Protein AF-A0A1I0BFF8-F1 (afdb_monomer_lite)

Secondary structure (DSSP, 8-state):
-----------------PPPPPP-----HHHHHHHHHHHHHHHHHHTT--------------------SS-S-SSB-TTT--BTTTT--EEEEESS-GGGHHHHHHHT-EEEEEHIIIIISTTSTTT-HHHHHHHHHHHHHHHHHHT--HHHHHHHHSS--

Radius of gyration: 32.69 Å; chains: 1; bounding box: 111×53×60 Å

Structure (mmCIF, N/CA/C/O backbone):
data_AF-A0A1I0BFF8-F1
#
_entry.id   AF-A0A1I0BFF8-F1
#
loop_
_atom_site.group_PDB
_atom_site.id
_atom_site.type_symbol
_atom_site.label_atom_id
_atom_site.label_alt_id
_atom_site.label_comp_id
_atom_site.label_asym_id
_atom_site.label_entity_id
_atom_site.label_seq_id
_atom_site.pdbx_PDB_ins_code
_atom_site.Cartn_x
_atom_site.Cartn_y
_atom_site.Cartn_z
_atom_site.occupancy
_atom_site.B_iso_or_equiv
_atom_site.auth_seq_id
_atom_site.auth_comp_id
_atom_site.auth_asym_id
_atom_site.auth_atom_id
_atom_site.pdbx_PDB_model_num
ATOM 1 N N . MET A 1 1 ? 92.391 26.885 10.490 1.00 45.78 1 MET A N 1
ATOM 2 C CA . MET A 1 1 ? 92.056 28.065 11.3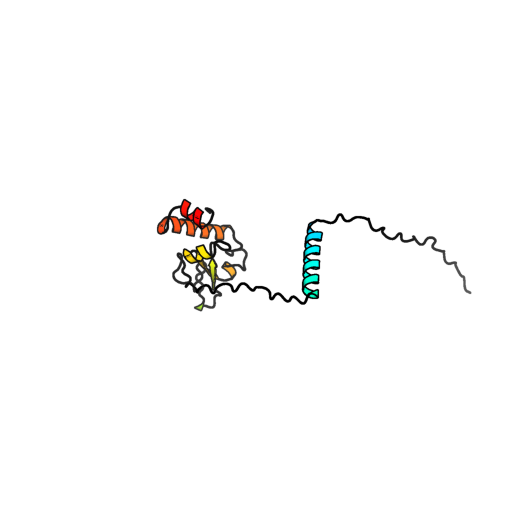19 1.00 45.78 1 MET A CA 1
ATOM 3 C C . MET A 1 1 ? 90.542 28.169 11.459 1.00 45.78 1 MET A C 1
ATOM 5 O O . MET A 1 1 ? 89.866 28.499 10.495 1.00 45.78 1 MET A O 1
ATOM 9 N N . LEU A 1 2 ? 90.016 27.829 12.637 1.00 44.28 2 LEU A N 1
ATOM 10 C CA . LEU A 1 2 ? 88.605 27.978 13.004 1.00 44.28 2 LEU A CA 1
ATOM 11 C C . LEU A 1 2 ? 88.288 29.461 13.242 1.00 44.28 2 LEU A C 1
ATOM 13 O O . LEU A 1 2 ? 88.881 30.068 14.131 1.00 44.28 2 LEU A O 1
ATOM 17 N N . ARG A 1 3 ? 87.331 30.035 12.506 1.00 45.75 3 ARG A N 1
ATOM 18 C CA . ARG A 1 3 ? 86.668 31.286 12.903 1.00 45.75 3 ARG A CA 1
ATOM 19 C C . ARG A 1 3 ? 85.250 30.952 13.345 1.00 45.75 3 ARG A C 1
ATOM 21 O O . ARG A 1 3 ? 84.397 30.614 12.533 1.00 45.75 3 ARG A O 1
ATOM 28 N N . LYS A 1 4 ? 85.047 30.995 14.662 1.00 44.75 4 LYS A N 1
ATOM 29 C CA . LYS A 1 4 ? 83.744 30.912 15.323 1.00 44.75 4 LYS A CA 1
ATOM 30 C C . LYS A 1 4 ? 82.993 32.222 15.077 1.00 44.75 4 LYS A C 1
ATOM 32 O O . LYS A 1 4 ? 83.530 33.286 15.370 1.00 44.75 4 LYS A O 1
ATOM 37 N N . THR A 1 5 ? 81.755 32.143 14.612 1.00 48.84 5 THR A N 1
ATOM 38 C CA . THR A 1 5 ? 80.764 33.222 14.726 1.00 48.84 5 THR A CA 1
ATOM 39 C C . THR A 1 5 ? 79.642 32.762 15.666 1.00 48.84 5 THR A C 1
ATOM 41 O O . THR A 1 5 ? 79.275 31.585 15.648 1.00 48.84 5 THR A O 1
ATOM 44 N N . PRO A 1 6 ? 79.166 33.635 16.573 1.00 55.09 6 PRO A N 1
ATOM 45 C CA . PRO A 1 6 ? 78.433 33.223 17.767 1.00 55.09 6 PRO A CA 1
ATOM 46 C C . PRO A 1 6 ? 76.958 32.895 17.502 1.00 55.09 6 PRO A C 1
ATOM 48 O O . PRO A 1 6 ? 76.277 33.546 16.710 1.00 55.09 6 PRO A O 1
ATOM 51 N N . LEU A 1 7 ? 76.458 31.901 18.241 1.00 49.03 7 LEU A N 1
ATOM 52 C CA . LEU A 1 7 ? 75.046 31.532 18.311 1.00 49.03 7 LEU A CA 1
ATOM 53 C C . LEU A 1 7 ? 74.236 32.682 18.925 1.00 49.03 7 LEU A C 1
ATOM 55 O O . LEU A 1 7 ? 74.421 33.048 20.085 1.00 49.03 7 LEU A O 1
ATOM 59 N N . ARG A 1 8 ? 73.308 33.241 18.145 1.00 47.62 8 ARG A N 1
ATOM 60 C CA . ARG A 1 8 ? 72.337 34.231 18.617 1.00 47.62 8 ARG A CA 1
ATOM 61 C C . ARG A 1 8 ? 71.286 33.537 19.487 1.00 47.62 8 ARG A C 1
ATOM 63 O O . ARG A 1 8 ? 70.507 32.723 18.994 1.00 47.62 8 ARG A O 1
ATOM 70 N N . ALA A 1 9 ? 71.263 33.881 20.773 1.00 48.97 9 ALA A N 1
ATOM 71 C CA . ALA A 1 9 ? 70.253 33.438 21.726 1.00 48.97 9 ALA A CA 1
ATOM 72 C C . ALA A 1 9 ? 68.845 33.856 21.260 1.00 48.97 9 ALA A C 1
ATOM 74 O O . ALA A 1 9 ? 68.579 35.040 21.045 1.00 48.97 9 ALA A O 1
ATOM 75 N N . LYS A 1 10 ? 67.936 32.887 21.101 1.00 52.66 10 LYS A N 1
ATOM 76 C CA . LYS A 1 10 ? 66.503 33.159 20.935 1.00 52.66 10 LYS A CA 1
ATOM 77 C C . LYS A 1 10 ? 65.897 33.343 22.323 1.00 52.66 10 LYS A C 1
ATOM 79 O O . LYS A 1 10 ? 65.713 32.384 23.065 1.00 52.66 10 LYS A O 1
ATOM 84 N N . THR A 1 11 ? 65.636 34.591 22.675 1.00 51.97 11 THR A N 1
ATOM 85 C CA . THR A 1 11 ? 64.895 34.991 23.866 1.00 51.97 11 THR A CA 1
ATOM 86 C C . THR A 1 11 ? 63.411 34.631 23.725 1.00 51.97 11 THR A C 1
ATOM 88 O O . THR A 1 11 ? 62.809 34.835 22.673 1.00 51.97 11 THR A O 1
ATOM 91 N N . GLY A 1 12 ? 62.821 34.118 24.810 1.00 52.22 12 GLY A N 1
ATOM 92 C CA . GLY A 1 12 ? 61.372 34.108 25.041 1.00 52.22 12 GLY A CA 1
ATOM 93 C C . GLY A 1 12 ? 60.621 32.829 24.662 1.00 52.22 12 GLY A C 1
ATOM 94 O O . GLY A 1 12 ? 59.885 32.807 23.677 1.00 52.22 12 GLY A O 1
ATOM 95 N N . LEU A 1 13 ? 60.711 31.790 25.502 1.00 50.88 13 LEU A N 1
ATOM 96 C CA . LEU A 1 13 ? 59.678 30.750 25.582 1.00 50.88 13 LEU A CA 1
ATOM 97 C C . LEU A 1 13 ? 58.343 31.435 25.932 1.00 50.88 13 LEU A C 1
ATOM 99 O O . LEU A 1 13 ? 58.200 31.981 27.027 1.00 50.88 13 LEU A O 1
ATOM 103 N N . LYS A 1 14 ? 57.358 31.424 25.026 1.00 52.66 14 LYS A N 1
ATOM 104 C CA . LYS A 1 14 ? 55.977 31.782 25.383 1.00 52.66 14 LYS A CA 1
ATOM 105 C C . LYS A 1 14 ? 55.469 30.721 26.357 1.00 52.66 14 LYS A C 1
ATOM 107 O O . LYS A 1 14 ? 55.252 29.576 25.970 1.00 52.66 14 LYS A O 1
ATOM 112 N N . THR A 1 15 ? 55.318 31.097 27.621 1.00 54.25 15 THR A N 1
ATOM 113 C CA . THR A 1 15 ? 54.719 30.260 28.658 1.00 54.25 15 THR A CA 1
ATOM 114 C C . THR A 1 15 ? 53.293 29.890 28.252 1.00 54.25 15 THR A C 1
ATOM 116 O O . THR A 1 15 ? 52.455 30.752 27.981 1.00 54.25 15 THR A O 1
ATOM 119 N N . TYR A 1 16 ? 53.019 28.590 28.160 1.00 48.81 16 TYR A N 1
ATOM 120 C CA . TYR A 1 16 ? 51.692 28.079 27.841 1.00 48.81 16 TYR A CA 1
ATOM 121 C C . TYR A 1 16 ? 50.761 28.337 29.031 1.00 48.81 16 TYR A C 1
ATOM 123 O O . TYR A 1 16 ? 50.980 27.803 30.118 1.00 48.81 16 TYR A O 1
ATOM 131 N N . LYS A 1 17 ? 49.727 29.166 28.847 1.00 57.66 17 LYS A N 1
ATOM 132 C CA . LYS A 1 17 ? 48.639 29.289 29.824 1.00 57.66 17 LYS A CA 1
ATOM 133 C C . LYS A 1 17 ? 47.681 28.109 29.621 1.00 57.66 17 LYS A C 1
ATOM 135 O O . LYS A 1 17 ? 47.074 28.037 28.552 1.00 57.66 17 LYS A O 1
ATOM 140 N N . PRO A 1 18 ? 47.515 27.192 30.590 1.00 58.97 18 PRO A N 1
ATOM 141 C CA . PRO A 1 18 ? 46.512 26.146 30.465 1.00 58.97 18 PRO A CA 1
ATOM 142 C C . PRO A 1 18 ? 45.108 26.765 30.449 1.00 58.97 18 PRO A C 1
ATOM 144 O O . PRO A 1 18 ? 44.822 27.724 31.170 1.00 58.97 18 PRO A O 1
ATOM 147 N N . LEU A 1 19 ? 44.237 26.212 29.604 1.00 58.44 19 LEU A N 1
ATOM 148 C CA . LEU A 1 19 ? 42.820 26.562 29.534 1.00 58.44 19 LEU A CA 1
ATOM 149 C C . LEU A 1 19 ? 42.174 26.352 30.910 1.00 58.44 19 LEU A C 1
ATOM 151 O O . LEU A 1 19 ? 42.151 25.236 31.425 1.00 58.44 19 LEU A O 1
ATOM 155 N N . GLN A 1 20 ? 41.642 27.420 31.504 1.00 61.16 20 GLN A N 1
ATOM 156 C CA . GLN A 1 20 ? 40.858 27.315 32.730 1.00 61.16 20 GLN A CA 1
ATOM 157 C C . GLN A 1 20 ? 39.505 26.667 32.420 1.00 61.16 20 GLN A C 1
ATOM 159 O O . GLN A 1 20 ? 38.770 27.127 31.541 1.00 61.16 20 GLN A O 1
ATOM 164 N N . ALA A 1 21 ? 39.175 25.595 33.140 1.00 57.50 21 ALA A N 1
ATOM 165 C CA . ALA A 1 21 ? 37.872 24.954 33.049 1.00 57.50 21 ALA A CA 1
ATOM 166 C C . ALA A 1 21 ? 36.788 25.945 33.501 1.00 57.50 21 ALA A C 1
ATOM 168 O O . ALA A 1 21 ? 36.779 26.390 34.648 1.00 57.50 21 ALA A O 1
ATOM 169 N N . LYS A 1 22 ? 35.871 26.298 32.593 1.00 60.09 22 LYS A N 1
ATOM 170 C CA . LYS A 1 22 ? 34.696 27.104 32.937 1.00 60.09 22 LYS A CA 1
ATOM 171 C C . LYS A 1 22 ? 33.823 26.291 33.889 1.00 60.09 22 LYS A C 1
ATOM 173 O O . LYS A 1 22 ? 33.338 25.217 33.538 1.00 60.09 22 LYS A O 1
ATOM 178 N N . THR A 1 23 ? 33.647 26.797 35.100 1.00 55.84 23 THR A N 1
ATOM 179 C CA . THR A 1 23 ? 32.750 26.227 36.097 1.00 55.84 23 THR A CA 1
ATOM 180 C C . THR A 1 23 ? 31.296 26.343 35.629 1.00 55.84 23 THR A C 1
ATOM 182 O O . THR A 1 23 ? 30.855 27.390 35.162 1.00 55.84 23 THR A O 1
ATOM 185 N N . GLY A 1 24 ? 30.547 25.245 35.775 1.00 54.31 24 GLY A N 1
ATOM 186 C CA . GLY A 1 24 ? 29.082 25.247 35.787 1.00 54.31 24 GLY A CA 1
ATOM 187 C C . GLY A 1 24 ? 28.375 24.884 34.478 1.00 54.31 24 GLY A C 1
ATOM 188 O O . GLY A 1 24 ? 27.631 25.701 33.938 1.00 54.31 24 GLY A O 1
ATOM 189 N N . LEU A 1 25 ? 28.483 23.631 34.014 1.00 51.28 25 LEU A N 1
ATOM 190 C CA . LEU A 1 25 ? 27.403 23.062 33.195 1.00 51.28 25 LEU A CA 1
ATOM 191 C C . LEU A 1 25 ? 26.147 22.972 34.074 1.00 51.28 25 LEU A C 1
ATOM 193 O O . LEU A 1 25 ? 26.098 22.180 35.015 1.00 51.28 25 LEU A O 1
ATOM 197 N N . LYS A 1 26 ? 25.123 23.778 33.773 1.00 58.09 26 LYS A N 1
ATOM 198 C CA . LYS A 1 26 ? 23.805 23.642 34.406 1.00 58.09 26 LYS A CA 1
ATOM 199 C C . LYS A 1 26 ? 23.250 22.256 34.061 1.00 58.09 26 LYS A C 1
ATOM 201 O O . LYS A 1 26 ? 23.109 21.912 32.889 1.00 58.09 26 LYS A O 1
ATOM 206 N N . SER A 1 27 ? 22.981 21.441 35.081 1.00 53.06 27 SER A N 1
ATOM 207 C CA . SER A 1 27 ? 22.494 20.073 34.903 1.00 53.06 27 SER A CA 1
ATOM 208 C C . SER A 1 27 ? 21.106 20.086 34.261 1.00 53.06 27 SER A C 1
ATOM 210 O O . SER A 1 27 ? 20.134 20.501 34.892 1.00 53.06 27 SER A O 1
ATOM 212 N N . ASN A 1 28 ? 20.994 19.607 33.024 1.00 54.19 28 ASN A N 1
ATOM 213 C CA . ASN A 1 28 ? 19.695 19.380 32.398 1.00 54.19 28 ASN A CA 1
ATOM 214 C C . ASN A 1 28 ? 18.951 18.258 33.141 1.00 54.19 28 ASN A C 1
ATOM 216 O O . ASN A 1 28 ? 19.517 17.194 33.401 1.00 54.19 28 ASN A O 1
ATOM 220 N N . SER A 1 29 ? 17.671 18.469 33.457 1.00 56.00 29 SER A N 1
ATOM 221 C CA . SER A 1 29 ? 16.799 17.503 34.152 1.00 56.00 29 SER A CA 1
ATOM 222 C C . SER A 1 29 ? 16.764 16.120 33.480 1.00 56.00 29 SER A C 1
ATOM 224 O O . SER A 1 29 ? 16.665 15.101 34.165 1.00 56.00 29 SER A O 1
ATOM 226 N N . SER A 1 30 ? 16.953 16.064 32.157 1.00 56.22 30 SER A N 1
ATOM 227 C CA . SER A 1 30 ? 17.063 14.818 31.386 1.00 56.22 30 SER A CA 1
ATOM 228 C C . SER A 1 30 ? 18.275 13.961 31.773 1.00 56.22 30 SER A C 1
ATOM 230 O O . SER A 1 30 ? 18.197 12.733 31.725 1.00 56.22 30 SER A O 1
ATOM 232 N N . LEU A 1 31 ? 19.386 14.576 32.194 1.00 53.03 31 LEU A N 1
ATOM 233 C CA . LEU A 1 31 ? 20.566 13.860 32.686 1.00 53.03 31 LEU A CA 1
ATOM 234 C C . LEU A 1 31 ? 20.306 13.273 34.076 1.00 53.03 31 LEU A C 1
ATOM 236 O O . LEU A 1 31 ? 20.728 12.153 34.345 1.00 53.03 31 LEU A O 1
ATOM 240 N N . ARG A 1 32 ? 19.544 13.975 34.926 1.00 54.41 32 ARG A N 1
ATOM 241 C CA . ARG A 1 32 ? 19.161 13.490 36.262 1.00 54.41 32 ARG A CA 1
ATOM 242 C C . ARG A 1 32 ? 18.186 12.310 36.186 1.00 54.41 32 ARG A C 1
ATOM 244 O O . ARG A 1 32 ? 18.348 11.359 36.939 1.00 54.41 32 ARG A O 1
ATOM 251 N N . ALA A 1 33 ? 17.252 12.323 35.231 1.00 56.31 33 ALA A N 1
ATOM 252 C CA . ALA A 1 33 ? 16.380 11.180 34.940 1.00 56.31 33 ALA A CA 1
ATOM 253 C C . ALA A 1 33 ? 17.164 9.966 34.404 1.00 56.31 33 ALA A C 1
ATOM 255 O O . ALA A 1 33 ? 16.882 8.827 34.758 1.00 56.31 33 ALA A O 1
ATOM 256 N N . LYS A 1 34 ? 18.201 10.191 33.584 1.00 58.56 34 LYS A N 1
ATOM 257 C CA . LYS A 1 34 ? 19.108 9.115 33.145 1.00 58.56 34 LYS A CA 1
ATOM 258 C C . LYS A 1 34 ? 19.975 8.586 34.292 1.00 58.56 34 LYS A C 1
ATOM 260 O O . LYS A 1 34 ? 20.269 7.393 34.315 1.00 58.56 34 LYS A O 1
ATOM 265 N N . GLN A 1 35 ? 20.360 9.445 35.236 1.00 65.81 35 GLN A N 1
ATOM 266 C CA . GLN A 1 35 ? 21.128 9.054 36.416 1.00 65.81 35 GLN A CA 1
ATOM 267 C C . GLN A 1 35 ? 20.282 8.225 37.388 1.00 65.81 35 GLN A C 1
ATOM 269 O O . GLN A 1 35 ? 20.703 7.137 37.755 1.00 65.81 35 GLN A O 1
ATOM 274 N N . SER A 1 36 ? 19.057 8.655 37.707 1.00 67.88 36 SER A N 1
ATOM 275 C CA . SER A 1 36 ? 18.160 7.889 38.582 1.00 67.88 36 SER A CA 1
ATOM 276 C C . SER A 1 36 ? 17.815 6.513 38.005 1.00 67.88 36 SER A C 1
ATOM 278 O O . SER A 1 36 ? 17.762 5.528 38.740 1.00 67.88 36 SER A O 1
ATOM 280 N N . LEU A 1 37 ? 17.663 6.408 36.680 1.00 66.12 37 LEU A N 1
ATOM 281 C CA . LEU A 1 37 ? 17.507 5.120 36.002 1.00 66.12 37 LEU A CA 1
ATOM 282 C C . LEU A 1 37 ? 18.755 4.236 36.162 1.00 66.12 37 LEU A C 1
ATOM 284 O O . LEU A 1 37 ? 18.615 3.056 36.483 1.00 66.12 37 LEU A O 1
ATOM 288 N N . ARG A 1 38 ? 19.966 4.787 36.004 1.00 70.69 38 ARG A N 1
ATOM 289 C CA . ARG A 1 38 ? 21.225 4.049 36.223 1.00 70.69 38 ARG A CA 1
ATOM 290 C C . ARG A 1 38 ? 21.400 3.605 37.671 1.00 70.69 38 ARG A C 1
ATOM 292 O O . ARG A 1 38 ? 21.778 2.460 37.890 1.00 70.69 38 ARG A O 1
ATOM 299 N N . ASP A 1 39 ? 21.089 4.466 38.632 1.00 77.19 39 ASP A N 1
ATOM 300 C CA . ASP A 1 39 ? 21.204 4.160 40.059 1.00 77.19 39 ASP A CA 1
ATOM 301 C C . ASP A 1 39 ? 20.208 3.061 40.454 1.00 77.19 39 ASP A C 1
ATOM 303 O O . ASP A 1 39 ? 20.576 2.101 41.130 1.00 77.19 39 ASP A O 1
ATOM 307 N N . SER A 1 40 ? 18.974 3.131 39.936 1.00 70.44 40 SER A N 1
ATOM 308 C CA . SER A 1 40 ? 17.965 2.080 40.125 1.00 70.44 40 SER A CA 1
ATOM 309 C C . SER A 1 40 ? 18.383 0.743 39.497 1.00 70.44 40 SER A C 1
ATOM 311 O O . SER A 1 40 ? 18.147 -0.317 40.074 1.00 70.44 40 SER A O 1
ATOM 313 N N . TYR A 1 41 ? 19.056 0.778 38.341 1.00 68.56 41 TYR A N 1
ATOM 314 C CA . TYR A 1 41 ? 19.584 -0.415 37.684 1.00 68.56 41 TYR A CA 1
ATOM 315 C C . TYR A 1 41 ? 20.764 -1.003 38.469 1.00 68.56 41 TYR A C 1
ATOM 317 O O . TYR A 1 41 ? 20.789 -2.200 38.731 1.00 68.56 41 TYR A O 1
ATOM 325 N N . ALA A 1 42 ? 21.702 -0.170 38.928 1.00 75.31 42 ALA A N 1
ATOM 326 C CA . ALA A 1 42 ? 22.828 -0.594 39.757 1.00 75.31 42 ALA A CA 1
ATOM 327 C C . ALA A 1 42 ? 22.372 -1.189 41.102 1.00 75.31 42 ALA A C 1
ATOM 329 O O . ALA A 1 42 ? 22.948 -2.177 41.558 1.00 75.31 42 ALA A O 1
ATOM 330 N N . ALA A 1 43 ? 21.317 -0.637 41.711 1.00 75.56 43 ALA A N 1
ATOM 331 C CA . ALA A 1 43 ? 20.692 -1.194 42.908 1.00 75.56 43 ALA A CA 1
ATOM 332 C C . ALA A 1 43 ? 20.085 -2.585 42.650 1.00 75.56 43 ALA A C 1
ATOM 334 O O . ALA A 1 43 ? 20.328 -3.494 43.440 1.00 75.56 43 ALA A O 1
ATOM 335 N N . LYS A 1 44 ? 19.397 -2.783 41.514 1.00 68.75 44 LYS A N 1
ATOM 336 C CA . LYS A 1 44 ? 18.863 -4.097 41.096 1.00 68.75 44 LYS A CA 1
ATOM 337 C C . LYS A 1 44 ? 19.945 -5.149 40.846 1.00 68.75 44 LYS A C 1
ATOM 339 O O . LYS A 1 44 ? 19.754 -6.321 41.154 1.00 68.75 44 LYS A O 1
ATOM 344 N N . ILE A 1 45 ? 21.099 -4.746 40.306 1.00 68.69 45 ILE A N 1
ATOM 345 C CA . ILE A 1 45 ? 22.242 -5.658 40.139 1.00 68.69 45 ILE A CA 1
ATOM 346 C C . ILE A 1 45 ? 22.822 -6.056 41.504 1.00 68.69 45 ILE A C 1
ATOM 348 O O . ILE A 1 45 ? 23.121 -7.229 41.718 1.00 68.69 45 ILE A O 1
ATOM 352 N N . LYS A 1 46 ? 22.940 -5.107 42.444 1.00 76.12 46 LYS A N 1
ATOM 353 C CA . LYS A 1 46 ? 23.446 -5.361 43.805 1.00 76.12 46 LYS A CA 1
ATOM 354 C C . LYS A 1 46 ? 22.507 -6.224 44.650 1.00 76.12 46 LYS A C 1
ATOM 356 O O . LYS A 1 46 ? 22.995 -7.014 45.448 1.00 76.12 46 LYS A O 1
ATOM 361 N N . SER A 1 47 ? 21.192 -6.101 44.471 1.00 71.94 47 SER A N 1
ATOM 362 C CA . SER A 1 47 ? 20.202 -6.931 45.171 1.00 71.94 47 SER A CA 1
ATOM 363 C C . SER A 1 47 ? 20.087 -8.355 44.610 1.00 71.94 47 SER A C 1
ATOM 365 O O . SER A 1 47 ? 19.330 -9.158 45.148 1.00 71.94 47 SER A O 1
ATOM 367 N N . GLY A 1 48 ? 20.810 -8.690 43.530 1.00 64.75 48 GLY A N 1
ATOM 368 C CA . GLY A 1 48 ? 20.720 -9.997 42.870 1.00 64.75 48 GLY A CA 1
ATOM 369 C C . GLY A 1 48 ? 19.387 -10.236 42.149 1.00 64.75 48 GLY A C 1
ATOM 370 O O . GLY A 1 48 ? 19.118 -11.347 41.688 1.00 64.75 48 GLY A O 1
ATOM 371 N N . GLU A 1 49 ? 18.553 -9.201 42.020 1.00 62.84 49 GLU A N 1
ATOM 372 C CA . GLU A 1 49 ? 17.197 -9.280 41.491 1.00 62.84 49 GLU A CA 1
ATOM 373 C C . GLU A 1 49 ? 17.225 -9.351 39.955 1.00 62.84 49 GLU A C 1
ATOM 375 O O . GLU A 1 49 ? 17.090 -8.363 39.230 1.00 62.84 49 GLU A O 1
ATOM 380 N N . LYS A 1 50 ? 17.426 -10.560 39.421 1.00 54.69 50 LYS A N 1
ATOM 381 C CA . LYS A 1 50 ? 17.334 -10.827 37.981 1.00 54.69 50 LYS A CA 1
ATOM 382 C C . LYS A 1 50 ? 15.865 -10.885 37.554 1.00 54.69 50 LYS A C 1
ATOM 384 O O . LYS A 1 50 ? 15.319 -11.968 37.353 1.00 54.69 50 LYS A O 1
ATOM 389 N N . SER A 1 51 ? 15.202 -9.742 37.365 1.00 60.16 51 SER A N 1
ATOM 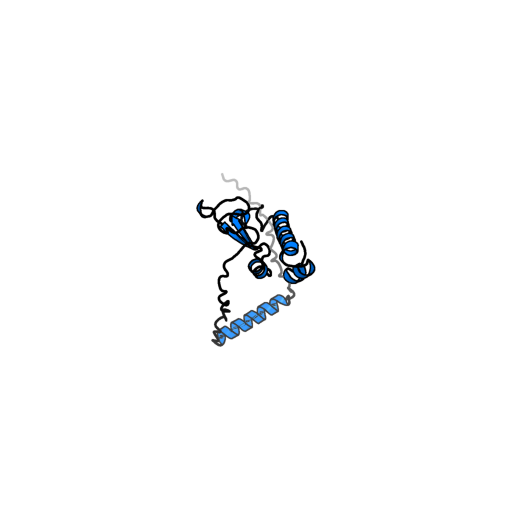390 C CA . SER A 1 51 ? 13.915 -9.753 36.660 1.00 60.16 51 SER A CA 1
ATOM 391 C C . SER A 1 51 ? 14.178 -10.089 35.189 1.00 60.16 51 SER A C 1
ATOM 393 O O . SER A 1 51 ? 14.712 -9.255 34.452 1.00 60.16 51 SER A O 1
ATOM 395 N N . LYS A 1 52 ? 13.836 -11.309 34.751 1.00 52.25 52 LYS A N 1
ATOM 396 C CA . LYS A 1 52 ? 13.844 -11.659 33.322 1.00 52.25 52 LYS A CA 1
ATOM 397 C C . LYS A 1 52 ? 13.023 -10.595 32.578 1.00 52.25 52 LYS A C 1
ATOM 399 O O . LYS A 1 52 ? 11.918 -10.288 33.039 1.00 52.25 52 LYS A O 1
ATOM 404 N N . PRO A 1 53 ? 13.521 -10.004 31.474 1.00 56.75 53 PRO A N 1
ATOM 405 C CA . PRO A 1 53 ? 12.707 -9.090 30.690 1.00 56.75 53 PRO A CA 1
ATOM 406 C C . PRO A 1 53 ? 11.422 -9.825 30.311 1.00 56.75 53 PRO A C 1
ATOM 408 O O . PRO A 1 53 ? 11.475 -10.942 29.792 1.00 56.75 53 PRO A O 1
ATOM 411 N N . LYS A 1 54 ? 10.266 -9.228 30.621 1.00 48.47 54 LYS A N 1
ATOM 412 C CA . LYS A 1 54 ? 8.979 -9.715 30.127 1.00 48.47 54 LYS A CA 1
ATOM 413 C C . LYS A 1 54 ? 9.003 -9.534 28.613 1.00 48.47 54 LYS A C 1
ATOM 415 O O . LYS A 1 54 ? 8.638 -8.477 28.108 1.00 48.47 54 LYS A O 1
ATOM 420 N N . VAL A 1 55 ? 9.491 -10.540 27.893 1.00 54.44 55 VAL A N 1
ATOM 421 C CA . VAL A 1 55 ? 9.265 -10.648 26.457 1.00 54.44 55 VAL A CA 1
ATOM 422 C C . VAL A 1 55 ? 7.761 -10.808 26.334 1.00 54.44 55 VAL A C 1
ATOM 424 O O . VAL A 1 55 ? 7.204 -11.829 26.732 1.00 54.44 55 VAL A O 1
ATOM 427 N N . SER A 1 56 ? 7.076 -9.758 25.887 1.00 51.97 56 SER A N 1
ATOM 428 C CA . SER A 1 56 ? 5.687 -9.899 25.483 1.00 51.97 56 SER A CA 1
ATOM 429 C C . SER A 1 56 ? 5.682 -10.967 24.397 1.00 51.97 56 SER A C 1
ATOM 431 O O . SER A 1 56 ? 6.226 -10.731 23.315 1.00 51.97 56 SER A O 1
ATOM 433 N N . ASN A 1 57 ? 5.124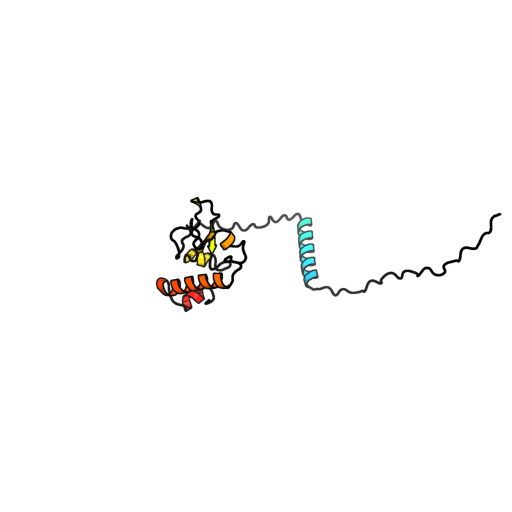 -12.140 24.685 1.00 60.88 57 ASN A N 1
ATOM 434 C CA . ASN A 1 57 ? 4.845 -13.121 23.652 1.00 60.88 57 ASN A CA 1
ATOM 435 C C . ASN A 1 57 ? 3.859 -12.437 22.713 1.00 60.88 57 ASN A C 1
ATOM 437 O O . ASN A 1 57 ? 2.680 -12.296 23.041 1.00 60.88 57 ASN A O 1
ATOM 441 N N . LYS A 1 58 ? 4.361 -11.892 21.600 1.00 56.75 58 LYS A N 1
ATOM 442 C CA . LYS A 1 58 ? 3.511 -11.320 20.565 1.00 56.75 58 LYS A CA 1
ATOM 443 C C . LYS A 1 58 ? 2.584 -12.450 20.158 1.00 56.75 58 LYS A C 1
ATOM 445 O O . LYS A 1 58 ? 3.063 -13.455 19.639 1.00 56.75 58 LYS A O 1
ATOM 450 N N . ALA A 1 59 ? 1.301 -12.307 20.489 1.00 64.06 59 ALA A N 1
ATOM 451 C CA . ALA A 1 59 ? 0.302 -13.320 20.205 1.00 64.06 59 ALA A CA 1
ATOM 452 C C . ALA A 1 59 ? 0.472 -13.762 18.751 1.00 64.06 59 ALA A C 1
ATOM 454 O O . ALA A 1 59 ? 0.560 -12.910 17.856 1.00 64.06 59 ALA A O 1
ATOM 455 N N . TYR A 1 60 ? 0.597 -15.074 18.550 1.00 48.78 60 TYR A N 1
ATOM 456 C CA . TYR A 1 60 ? 0.624 -15.673 17.227 1.00 48.78 60 TYR A CA 1
ATOM 457 C C . TYR A 1 60 ? -0.606 -15.160 16.483 1.00 48.78 60 TYR A C 1
ATOM 459 O O . TYR A 1 60 ? -1.742 -15.448 16.862 1.00 48.78 60 TYR A O 1
ATOM 467 N N . LYS A 1 61 ? -0.380 -14.302 15.485 1.00 53.56 61 LYS A N 1
ATOM 468 C CA . LYS A 1 61 ? -1.458 -13.874 14.609 1.00 53.56 61 LYS A CA 1
ATOM 469 C C . LYS A 1 61 ? -1.634 -14.995 13.593 1.00 53.56 61 LYS A C 1
ATOM 471 O O . LYS A 1 61 ? -0.639 -15.328 12.946 1.00 53.56 61 LYS A O 1
ATOM 476 N N . PRO A 1 62 ? -2.836 -15.574 13.449 1.00 47.09 62 PRO A N 1
ATOM 477 C CA . PRO A 1 62 ? -3.081 -16.503 12.357 1.00 47.09 62 PRO A CA 1
ATOM 478 C C . PRO A 1 62 ? -2.672 -15.817 11.051 1.00 47.09 62 PRO A C 1
ATOM 480 O O . PRO A 1 62 ? -2.941 -14.623 10.870 1.00 47.09 62 PRO A O 1
ATOM 483 N N . SER A 1 63 ? -1.966 -16.536 10.173 1.00 53.03 63 SER A N 1
ATOM 484 C CA . SER A 1 63 ? -1.652 -16.025 8.842 1.00 53.03 63 SER A CA 1
ATOM 485 C C . SER A 1 63 ? -2.961 -15.958 8.065 1.00 53.03 63 SER A C 1
ATOM 487 O O . SER A 1 63 ? -3.359 -16.921 7.410 1.00 53.03 63 SER A O 1
ATOM 489 N N . TYR A 1 64 ? -3.679 -14.845 8.178 1.00 55.94 64 TYR A N 1
ATOM 490 C CA . TYR A 1 64 ? -4.731 -14.555 7.221 1.00 55.94 64 TYR A CA 1
ATOM 491 C C . TYR A 1 64 ? -4.085 -14.617 5.843 1.00 55.94 64 TYR A C 1
ATOM 493 O O . TYR A 1 64 ? -3.052 -13.981 5.610 1.00 55.94 64 TYR A O 1
ATOM 501 N N . LYS A 1 65 ? -4.646 -15.449 4.963 1.00 78.31 65 LYS A N 1
ATOM 502 C CA . LYS A 1 65 ? -4.239 -15.462 3.565 1.00 78.31 65 LYS A CA 1
ATOM 503 C C . LYS A 1 65 ? -4.509 -14.052 3.058 1.00 78.31 65 LYS A C 1
ATOM 505 O O . LYS A 1 65 ? -5.654 -13.607 3.046 1.00 78.31 65 LYS A O 1
ATOM 510 N N . TYR A 1 66 ? -3.437 -13.324 2.772 1.00 88.81 66 TYR A N 1
ATOM 511 C CA . TYR A 1 66 ? -3.528 -12.006 2.173 1.00 88.81 66 TYR A CA 1
ATOM 512 C C . TYR A 1 66 ? -4.411 -12.090 0.920 1.00 88.81 66 TYR A C 1
ATOM 514 O O . TYR A 1 66 ? -4.330 -13.068 0.177 1.00 88.81 66 TYR A O 1
ATOM 522 N N . PHE A 1 67 ? -5.241 -11.075 0.702 1.00 95.06 67 PHE A N 1
ATOM 523 C CA . PHE A 1 67 ? -6.013 -10.888 -0.525 1.00 95.06 67 PHE A CA 1
ATOM 524 C C . PHE A 1 67 ? -5.896 -9.425 -0.945 1.00 95.06 67 PHE A C 1
ATOM 526 O O . PHE A 1 67 ? -5.742 -8.559 -0.082 1.00 95.06 67 PHE A O 1
ATOM 533 N N . SER A 1 68 ? -5.934 -9.147 -2.244 1.00 96.88 68 SER A N 1
ATOM 534 C CA . SER A 1 68 ? -5.892 -7.788 -2.778 1.00 96.88 68 SER A CA 1
ATOM 535 C C . SER A 1 68 ? -7.179 -7.496 -3.531 1.00 96.88 68 SER A C 1
ATOM 537 O O . SER A 1 68 ? -7.680 -8.350 -4.248 1.00 96.88 68 SER A O 1
ATOM 539 N N . VAL A 1 69 ? -7.696 -6.276 -3.401 1.00 97.75 69 VAL A N 1
ATOM 540 C CA . VAL A 1 69 ? -8.817 -5.805 -4.235 1.00 97.75 69 VAL A CA 1
ATOM 541 C C . VAL A 1 69 ? -8.372 -5.409 -5.647 1.00 97.75 69 VAL A C 1
ATOM 543 O O . VAL A 1 69 ? -9.205 -5.100 -6.491 1.00 97.75 69 VAL A O 1
ATOM 546 N N . PHE A 1 70 ? -7.061 -5.378 -5.904 1.00 97.50 70 PHE A N 1
ATOM 547 C CA . PHE A 1 70 ? -6.489 -4.957 -7.185 1.00 97.50 70 PHE A CA 1
ATOM 548 C C . PHE A 1 70 ? -5.996 -6.123 -8.044 1.00 97.50 70 PHE A C 1
ATOM 550 O O . PHE A 1 70 ? -5.685 -5.917 -9.213 1.00 97.50 70 PHE A O 1
ATOM 557 N N . THR A 1 71 ? -5.869 -7.320 -7.469 1.00 96.31 71 THR A N 1
ATOM 558 C CA . THR A 1 71 ? -5.391 -8.519 -8.166 1.00 96.31 71 THR A CA 1
ATOM 559 C C . THR A 1 71 ? -5.733 -9.780 -7.380 1.00 96.31 71 THR A C 1
ATOM 561 O O . THR A 1 71 ? -5.608 -9.808 -6.154 1.00 96.31 71 THR A O 1
ATOM 564 N N . ASP A 1 72 ? -6.085 -10.844 -8.098 1.00 95.31 72 ASP A N 1
ATOM 565 C CA . ASP A 1 72 ? -6.256 -12.185 -7.529 1.00 95.31 72 ASP A CA 1
ATOM 566 C C . ASP A 1 72 ? -4.923 -12.942 -7.400 1.00 95.31 72 ASP A C 1
ATOM 568 O O . ASP A 1 72 ? -4.824 -13.932 -6.670 1.00 95.31 72 ASP A O 1
ATOM 572 N N . ASP A 1 73 ? -3.877 -12.462 -8.076 1.00 94.69 73 ASP A N 1
ATOM 573 C CA . ASP A 1 73 ? -2.545 -13.052 -8.059 1.00 94.69 73 ASP A CA 1
ATOM 574 C C . ASP A 1 73 ? -1.567 -12.198 -7.241 1.00 94.69 73 ASP A C 1
ATOM 576 O O . ASP A 1 73 ? -1.237 -11.068 -7.603 1.00 94.69 73 ASP A O 1
ATOM 580 N N . LEU A 1 74 ? -1.082 -12.770 -6.134 1.00 95.38 74 LEU A N 1
ATOM 581 C CA . LEU A 1 74 ? -0.089 -12.167 -5.239 1.00 95.38 74 LEU A CA 1
ATOM 582 C C . LEU A 1 74 ? 1.364 -12.574 -5.554 1.00 95.38 74 LEU A C 1
ATOM 584 O O . LEU A 1 74 ? 2.281 -12.241 -4.793 1.00 95.38 74 LEU A O 1
ATOM 588 N N . ASN A 1 75 ? 1.587 -13.307 -6.645 1.00 95.75 75 ASN A N 1
ATOM 589 C CA . ASN A 1 75 ? 2.905 -13.697 -7.143 1.00 95.75 75 ASN A CA 1
ATOM 590 C C . ASN A 1 75 ? 3.365 -12.866 -8.345 1.00 95.75 75 ASN A C 1
ATOM 592 O O . ASN A 1 75 ? 4.538 -12.951 -8.702 1.00 95.75 75 ASN A O 1
ATOM 596 N N . THR A 1 76 ? 2.498 -12.019 -8.896 1.00 96.69 76 THR A N 1
ATOM 597 C CA . THR A 1 76 ? 2.820 -11.107 -9.996 1.00 96.69 76 THR A CA 1
ATOM 598 C C . THR A 1 76 ? 2.879 -9.665 -9.506 1.00 96.69 76 THR A C 1
ATOM 600 O O . THR A 1 76 ? 1.993 -9.199 -8.794 1.00 96.69 76 THR A O 1
ATOM 603 N N . CYS A 1 77 ? 3.935 -8.937 -9.870 1.00 97.38 77 CYS A N 1
ATOM 604 C CA . CYS A 1 77 ? 4.072 -7.514 -9.594 1.00 97.38 77 CYS A CA 1
ATOM 605 C C . CYS A 1 77 ? 2.943 -6.744 -10.280 1.00 97.38 77 CYS A C 1
ATOM 607 O O . CYS A 1 77 ? 2.871 -6.710 -11.505 1.00 97.38 77 CYS A O 1
ATOM 609 N N . LEU A 1 78 ? 2.116 -6.047 -9.506 1.00 97.31 78 LEU A N 1
ATOM 610 C CA . LEU A 1 78 ? 0.986 -5.288 -10.043 1.00 97.31 78 LEU A CA 1
ATOM 611 C C . LEU A 1 78 ? 1.418 -4.119 -10.946 1.00 97.31 78 LEU A C 1
ATOM 613 O O . LEU A 1 78 ? 0.633 -3.638 -11.756 1.00 97.31 78 LEU A O 1
ATOM 617 N N . ILE A 1 79 ? 2.656 -3.641 -10.789 1.00 96.31 79 ILE A N 1
ATOM 618 C CA . ILE A 1 79 ? 3.173 -2.495 -11.545 1.00 96.31 79 ILE A CA 1
ATOM 619 C C . ILE A 1 79 ? 3.873 -2.940 -12.833 1.00 96.31 79 ILE A C 1
ATOM 621 O O . ILE A 1 79 ? 3.660 -2.331 -13.875 1.00 96.31 79 ILE A O 1
ATOM 625 N N . THR A 1 80 ? 4.712 -3.978 -12.771 1.00 96.88 80 THR A N 1
ATOM 626 C CA . THR A 1 80 ? 5.550 -4.394 -13.911 1.00 96.88 80 THR A CA 1
ATOM 627 C C . THR A 1 80 ? 5.047 -5.640 -14.629 1.00 96.88 80 THR A C 1
ATOM 629 O O . THR A 1 80 ? 5.446 -5.873 -15.763 1.00 96.88 80 THR A O 1
ATOM 632 N N . GLY A 1 81 ? 4.204 -6.452 -13.989 1.00 96.94 81 GLY A N 1
ATOM 633 C CA . GLY A 1 81 ? 3.820 -7.775 -14.484 1.00 96.94 81 GLY A CA 1
ATOM 634 C C . GLY A 1 81 ? 4.875 -8.865 -14.260 1.00 96.94 81 GLY A C 1
ATOM 635 O O . GLY A 1 81 ? 4.643 -10.008 -14.641 1.00 96.94 81 GLY A O 1
ATOM 636 N N . ASP A 1 82 ? 6.016 -8.554 -13.632 1.00 97.31 82 ASP A N 1
ATOM 637 C CA . ASP A 1 82 ? 7.038 -9.563 -13.330 1.00 97.31 82 ASP A CA 1
ATOM 638 C C . ASP A 1 82 ? 6.517 -10.585 -12.320 1.00 97.31 82 ASP A C 1
ATOM 640 O O . ASP A 1 82 ? 5.918 -10.214 -11.309 1.00 97.31 82 ASP A O 1
ATOM 644 N N . THR A 1 83 ? 6.812 -11.862 -12.538 1.00 97.12 83 THR A N 1
ATOM 645 C CA . THR A 1 83 ? 6.293 -12.947 -11.702 1.00 97.12 83 THR A CA 1
ATOM 646 C C . THR A 1 83 ? 7.379 -13.564 -10.823 1.00 97.12 83 THR A C 1
ATOM 648 O O . THR A 1 83 ? 8.569 -13.553 -11.161 1.00 97.12 83 THR A O 1
ATOM 651 N N . LYS A 1 84 ? 6.988 -14.137 -9.680 1.00 93.75 84 LYS A N 1
ATOM 652 C CA . LYS A 1 84 ? 7.908 -14.927 -8.843 1.00 93.75 84 LYS A CA 1
ATOM 653 C C . LYS A 1 84 ? 8.466 -16.125 -9.601 1.00 93.75 84 LYS A C 1
ATOM 655 O O . LYS A 1 84 ? 9.627 -16.475 -9.411 1.00 93.75 84 LYS A O 1
ATOM 660 N N . GLU A 1 85 ? 7.657 -16.733 -10.461 1.00 94.69 85 GLU A N 1
ATOM 661 C CA . GLU A 1 85 ? 8.026 -17.870 -11.302 1.00 94.69 85 GLU A CA 1
ATOM 662 C C . GLU A 1 85 ? 9.153 -17.495 -12.276 1.00 94.69 85 GLU A C 1
ATOM 664 O O . GLU A 1 85 ? 10.059 -18.294 -12.500 1.00 94.69 85 GLU A O 1
ATOM 669 N N . ALA A 1 86 ? 9.156 -16.257 -12.782 1.00 95.19 86 ALA A N 1
ATOM 670 C CA . ALA A 1 86 ? 10.239 -15.694 -13.591 1.00 95.19 86 ALA A CA 1
ATOM 671 C C . ALA A 1 86 ? 11.459 -15.230 -12.762 1.00 95.19 86 ALA A C 1
ATOM 673 O O . ALA A 1 86 ? 12.399 -14.654 -13.307 1.00 95.19 86 ALA A O 1
ATOM 674 N N . GLY A 1 87 ? 11.463 -15.471 -11.446 1.00 95.62 87 GLY A N 1
ATOM 675 C CA . GLY A 1 87 ? 12.564 -15.141 -10.539 1.00 95.62 87 GLY A CA 1
ATOM 676 C C . GLY A 1 87 ? 12.487 -13.751 -9.904 1.00 95.62 87 GLY A C 1
ATOM 677 O O . GLY A 1 87 ? 13.437 -13.337 -9.235 1.00 95.62 87 GLY A O 1
ATOM 678 N N . ALA A 1 88 ? 11.386 -13.012 -10.072 1.00 95.88 88 ALA A N 1
ATOM 679 C CA . ALA A 1 88 ? 11.254 -11.689 -9.474 1.00 95.88 88 ALA A CA 1
ATOM 680 C C . ALA A 1 88 ? 11.040 -11.761 -7.953 1.00 95.88 88 ALA A C 1
ATOM 682 O O . ALA A 1 88 ? 10.222 -12.526 -7.435 1.00 95.88 88 ALA A O 1
ATOM 683 N N . ALA A 1 89 ? 11.743 -10.901 -7.214 1.00 95.19 89 ALA A N 1
ATOM 684 C CA . ALA A 1 89 ? 11.571 -10.761 -5.771 1.00 95.19 89 ALA A CA 1
ATOM 685 C C . ALA A 1 89 ? 10.304 -9.947 -5.451 1.00 95.19 89 ALA A C 1
ATOM 687 O O . ALA A 1 89 ? 10.373 -8.728 -5.277 1.00 95.19 89 ALA A O 1
ATOM 688 N N . ILE A 1 90 ? 9.152 -10.621 -5.398 1.00 96.38 90 ILE A N 1
ATOM 689 C CA . ILE A 1 90 ? 7.849 -10.003 -5.111 1.00 96.38 90 ILE A CA 1
ATOM 690 C C . ILE A 1 90 ? 7.560 -9.988 -3.604 1.00 96.38 90 ILE A C 1
ATOM 692 O O . ILE A 1 90 ? 7.527 -11.032 -2.946 1.00 96.38 90 ILE A O 1
ATOM 696 N N . GLU A 1 91 ? 7.295 -8.798 -3.068 1.00 95.19 91 GLU A N 1
ATOM 697 C CA . GLU A 1 91 ? 6.898 -8.536 -1.686 1.00 95.19 91 GLU A CA 1
ATOM 698 C C . GLU A 1 91 ? 5.465 -7.977 -1.621 1.00 95.19 91 GLU A C 1
ATOM 700 O O . GLU A 1 91 ? 4.982 -7.328 -2.548 1.00 95.19 91 GLU A O 1
ATOM 705 N N . ILE A 1 92 ? 4.780 -8.197 -0.494 1.00 95.81 92 ILE A N 1
ATOM 706 C CA . ILE A 1 92 ? 3.460 -7.608 -0.240 1.00 95.81 92 ILE A CA 1
ATOM 707 C C . ILE A 1 92 ? 3.633 -6.214 0.363 1.00 95.81 92 ILE A C 1
ATOM 709 O O . ILE A 1 92 ? 4.157 -6.065 1.470 1.00 95.81 92 ILE A O 1
ATOM 713 N N . HIS A 1 93 ? 3.148 -5.205 -0.350 1.00 96.81 93 HIS A N 1
ATOM 714 C CA . HIS A 1 93 ? 3.073 -3.828 0.110 1.00 96.81 93 HIS A CA 1
ATOM 715 C C . HIS A 1 93 ? 1.699 -3.523 0.712 1.00 96.81 93 HIS A C 1
ATOM 717 O O . HIS A 1 93 ? 0.672 -3.699 0.061 1.00 96.81 93 HIS A O 1
ATOM 723 N N . HIS A 1 94 ? 1.665 -3.006 1.941 1.00 97.19 94 HIS A N 1
ATOM 724 C CA . HIS A 1 94 ? 0.449 -2.459 2.552 1.00 97.19 94 HIS A CA 1
ATOM 725 C C . HIS A 1 94 ? 0.305 -0.982 2.174 1.00 97.19 94 HIS A C 1
ATOM 727 O O . HIS A 1 94 ? 1.075 -0.158 2.672 1.00 97.19 94 HIS A O 1
ATOM 733 N N . ILE A 1 95 ? -0.706 -0.633 1.366 1.00 97.50 95 ILE A N 1
ATOM 734 C CA . ILE A 1 95 ? -0.924 0.748 0.881 1.00 97.50 95 ILE A CA 1
ATOM 735 C C . ILE A 1 95 ? -1.083 1.726 2.058 1.00 97.50 95 ILE A C 1
ATOM 737 O O . ILE A 1 95 ? -0.559 2.848 2.049 1.00 97.50 95 ILE A O 1
ATOM 741 N N . PHE A 1 96 ? -1.762 1.283 3.121 1.00 97.06 96 PHE A N 1
ATOM 742 C CA . PHE A 1 96 ? -1.757 1.957 4.416 1.00 97.06 96 PHE A CA 1
ATOM 743 C C . PHE A 1 96 ? -0.922 1.152 5.418 1.00 97.06 96 PHE A C 1
ATOM 745 O O . PHE A 1 96 ? -1.383 0.169 5.997 1.00 97.06 96 PHE A O 1
ATOM 752 N N . GLY A 1 97 ? 0.325 1.578 5.620 1.00 92.25 97 GLY A N 1
ATOM 753 C CA . GLY A 1 97 ? 1.253 0.968 6.574 1.00 92.25 97 GLY A CA 1
ATOM 754 C C . GLY A 1 97 ? 1.075 1.430 8.029 1.00 92.25 97 GLY A C 1
ATOM 755 O O . GLY A 1 97 ? 0.084 2.062 8.404 1.00 92.25 97 GLY A O 1
ATOM 756 N N . ALA A 1 98 ? 2.083 1.131 8.854 1.00 92.38 98 ALA A N 1
ATOM 757 C CA . ALA A 1 98 ? 2.161 1.503 10.272 1.00 92.38 98 ALA A CA 1
ATOM 758 C C . ALA A 1 98 ? 0.878 1.150 11.056 1.00 92.38 98 ALA A C 1
ATOM 760 O O . ALA A 1 98 ? 0.466 -0.011 11.062 1.00 92.38 98 ALA A O 1
ATOM 761 N N . ALA A 1 99 ? 0.244 2.131 11.706 1.00 94.69 99 ALA A N 1
ATOM 762 C CA . ALA A 1 99 ? -0.974 1.935 12.495 1.00 94.69 99 ALA A CA 1
ATOM 763 C C . ALA A 1 99 ? -2.146 1.359 11.675 1.00 94.69 99 ALA A C 1
ATOM 765 O O . ALA A 1 99 ? -2.979 0.646 12.225 1.00 94.69 99 ALA A O 1
ATOM 766 N N . ASN A 1 100 ? -2.170 1.593 10.358 1.00 96.44 100 ASN A N 1
ATOM 767 C CA . ASN A 1 100 ? -3.224 1.125 9.458 1.00 96.44 100 ASN A CA 1
ATOM 768 C C . ASN A 1 100 ? -2.889 -0.191 8.740 1.00 96.44 100 ASN A C 1
ATOM 770 O O . ASN A 1 100 ? -3.671 -0.634 7.900 1.00 96.44 100 ASN A O 1
ATOM 774 N N . LYS A 1 101 ? -1.780 -0.863 9.092 1.00 94.94 101 LYS A N 1
ATOM 775 C CA . LYS A 1 101 ? -1.391 -2.139 8.468 1.00 94.94 101 LYS A CA 1
ATOM 776 C C . LYS A 1 101 ? -2.515 -3.178 8.547 1.00 94.94 101 LYS A C 1
ATOM 778 O O . LYS A 1 101 ? -2.861 -3.783 7.541 1.00 94.94 101 LYS A O 1
ATOM 783 N N . ALA A 1 102 ? -3.110 -3.344 9.729 1.00 94.38 102 ALA A N 1
ATOM 784 C CA . ALA A 1 102 ? -4.196 -4.302 9.940 1.00 94.38 102 ALA A CA 1
ATOM 785 C C . ALA A 1 102 ? -5.458 -3.951 9.133 1.00 94.38 102 ALA A C 1
ATOM 787 O O . ALA A 1 102 ? -6.152 -4.846 8.665 1.00 94.38 102 ALA A O 1
ATOM 788 N N . ASN A 1 103 ? -5.732 -2.659 8.928 1.00 96.25 103 ASN A N 1
ATOM 789 C CA . ASN A 1 103 ? -6.838 -2.222 8.078 1.00 96.25 103 ASN A CA 1
ATOM 790 C C . ASN A 1 103 ? -6.555 -2.559 6.609 1.00 96.25 103 ASN A C 1
ATOM 792 O O . ASN A 1 103 ? -7.436 -3.076 5.932 1.00 96.25 103 ASN A O 1
ATOM 796 N N . SER A 1 104 ? -5.322 -2.361 6.132 1.00 96.81 104 SER A N 1
ATOM 797 C CA . SER A 1 104 ? -4.943 -2.775 4.774 1.00 96.81 104 SER A CA 1
ATOM 798 C C . SER A 1 104 ? -5.156 -4.270 4.541 1.00 96.81 104 SER A C 1
ATOM 800 O O . SER A 1 104 ? -5.680 -4.653 3.505 1.00 96.81 104 SER A O 1
ATOM 802 N N . GLU A 1 105 ? -4.810 -5.112 5.517 1.00 95.62 105 GLU A N 1
ATOM 803 C CA . GLU A 1 105 ? -5.044 -6.562 5.442 1.00 95.62 105 GLU A CA 1
ATOM 804 C C . GLU A 1 105 ? -6.539 -6.905 5.463 1.00 95.62 105 GLU A C 1
ATOM 806 O O . GLU A 1 105 ? -6.984 -7.754 4.699 1.00 95.62 105 GLU A O 1
ATOM 811 N N . LYS A 1 106 ? -7.323 -6.224 6.309 1.00 95.69 106 LYS A N 1
ATOM 812 C CA . LYS A 1 106 ? -8.766 -6.455 6.452 1.00 95.69 106 LYS A CA 1
ATOM 813 C C . LYS A 1 106 ? -9.552 -6.119 5.182 1.00 95.69 106 LYS A C 1
ATOM 815 O O . LYS A 1 106 ? -10.474 -6.850 4.843 1.00 95.69 106 LYS A O 1
ATOM 820 N N . TYR A 1 107 ? -9.223 -5.007 4.527 1.00 96.69 107 TYR A N 1
ATOM 821 C CA . TYR A 1 107 ? -9.962 -4.507 3.360 1.00 96.69 107 TYR A CA 1
ATOM 822 C C . TYR A 1 107 ? -9.300 -4.862 2.022 1.00 96.69 107 TYR A C 1
ATOM 824 O O . TYR A 1 107 ? -9.760 -4.410 0.982 1.00 96.69 107 TYR A O 1
ATOM 832 N N . GLY A 1 108 ? -8.209 -5.633 2.038 1.00 96.94 108 GLY A N 1
ATOM 833 C CA . GLY A 1 108 ? -7.478 -6.017 0.830 1.00 96.94 108 GLY A CA 1
ATOM 834 C C . GLY A 1 108 ? -6.736 -4.864 0.143 1.00 96.94 108 GLY A C 1
ATOM 835 O O . GLY A 1 108 ? -6.434 -4.933 -1.046 1.00 96.94 108 GLY A O 1
ATOM 836 N N . PHE A 1 109 ? -6.400 -3.798 0.876 1.00 97.88 109 PHE A N 1
ATOM 837 C CA . PHE A 1 109 ? -5.597 -2.670 0.380 1.00 97.88 109 PHE A CA 1
ATOM 838 C C . PHE A 1 109 ? -4.100 -2.981 0.442 1.00 97.88 109 PHE A C 1
ATOM 840 O O . PHE A 1 109 ? -3.298 -2.278 1.067 1.00 97.88 109 PHE A O 1
ATOM 847 N N . ILE A 1 110 ? -3.737 -4.079 -0.206 1.00 97.38 110 ILE A N 1
ATOM 848 C CA . ILE A 1 110 ? -2.372 -4.565 -0.345 1.00 97.38 110 ILE A CA 1
ATOM 849 C C . ILE A 1 110 ? -2.047 -4.765 -1.820 1.00 9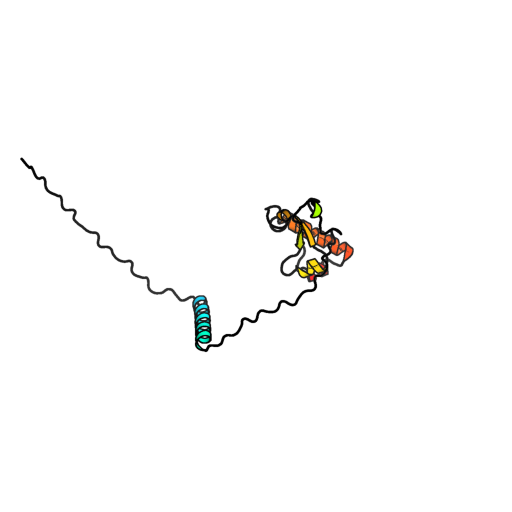7.38 110 ILE A C 1
ATOM 851 O O . ILE A 1 110 ? -2.943 -4.983 -2.634 1.00 97.38 110 ILE A O 1
ATOM 855 N N . MET A 1 111 ? -0.767 -4.723 -2.163 1.00 97.12 111 MET A N 1
ATOM 856 C CA . MET A 1 111 ? -0.299 -4.918 -3.530 1.00 97.12 111 MET A CA 1
ATOM 857 C C . MET A 1 111 ? 0.930 -5.826 -3.557 1.00 97.12 111 MET A C 1
ATOM 859 O O . MET A 1 111 ? 1.875 -5.566 -2.808 1.00 97.12 111 MET A O 1
ATOM 863 N N . PRO A 1 112 ? 0.964 -6.852 -4.418 1.00 97.31 112 PRO A N 1
ATOM 864 C CA . PRO A 1 112 ? 2.198 -7.553 -4.743 1.00 97.31 112 PRO A CA 1
ATOM 865 C C . PRO A 1 112 ? 3.065 -6.663 -5.640 1.00 97.31 112 PRO A C 1
ATOM 867 O O . PRO A 1 112 ? 2.627 -6.204 -6.694 1.00 97.31 112 PRO A O 1
ATOM 870 N N . VAL A 1 113 ? 4.295 -6.383 -5.221 1.00 97.75 113 VAL A N 1
ATOM 871 C CA . VAL A 1 113 ? 5.231 -5.540 -5.976 1.00 97.75 113 VAL A CA 1
ATOM 872 C C . VAL A 1 113 ? 6.649 -6.078 -5.877 1.00 97.75 113 VAL A C 1
ATOM 874 O O . VAL A 1 113 ? 7.028 -6.684 -4.877 1.00 97.75 113 VAL A O 1
ATOM 877 N N . ARG A 1 114 ? 7.459 -5.838 -6.907 1.00 97.19 114 ARG A N 1
ATOM 878 C CA . ARG A 1 114 ? 8.893 -6.143 -6.878 1.00 97.19 114 ARG A CA 1
ATOM 879 C C . ARG A 1 114 ? 9.596 -5.296 -5.805 1.00 97.19 114 ARG A C 1
ATOM 881 O O . ARG A 1 114 ? 9.165 -4.188 -5.494 1.00 97.19 114 ARG A O 1
ATOM 888 N N . ASN A 1 115 ? 10.656 -5.827 -5.200 1.00 95.75 115 ASN A N 1
ATOM 889 C CA . ASN A 1 115 ? 11.342 -5.209 -4.054 1.00 95.75 115 ASN A CA 1
ATOM 890 C C . ASN A 1 115 ? 11.823 -3.760 -4.315 1.00 95.75 115 ASN A C 1
ATOM 892 O O . ASN A 1 115 ? 11.746 -2.899 -3.434 1.00 95.75 115 ASN A O 1
ATOM 896 N N . ASP A 1 116 ? 12.262 -3.465 -5.536 1.00 96.19 116 ASP A N 1
ATOM 897 C CA . ASP A 1 116 ? 12.649 -2.120 -5.971 1.00 96.19 116 ASP A CA 1
ATOM 898 C C . ASP A 1 116 ? 11.471 -1.145 -6.022 1.00 96.19 116 ASP A C 1
ATOM 900 O O . ASP A 1 116 ? 11.573 -0.063 -5.453 1.00 96.19 116 ASP A O 1
ATOM 904 N N . TRP A 1 117 ? 10.323 -1.566 -6.557 1.00 97.00 117 TRP A N 1
ATOM 905 C CA . TRP A 1 117 ? 9.055 -0.831 -6.501 1.0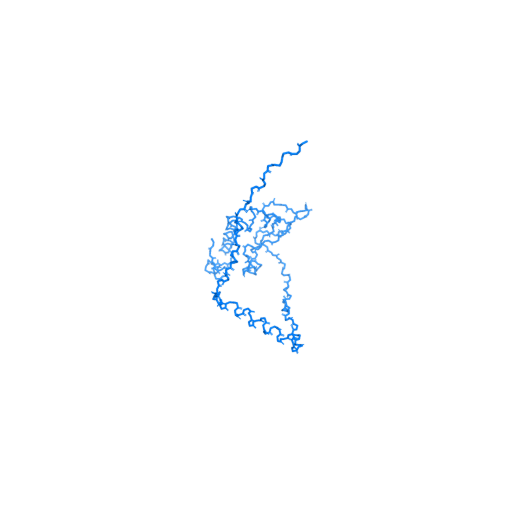0 97.00 117 TRP A CA 1
ATOM 906 C C . TRP A 1 117 ? 8.456 -0.757 -5.094 1.00 97.00 117 TRP A C 1
ATOM 908 O O . TRP A 1 117 ? 7.632 0.116 -4.817 1.00 97.00 117 TRP A O 1
ATOM 918 N N . HIS A 1 118 ? 8.872 -1.643 -4.186 1.00 95.31 118 HIS A N 1
ATOM 919 C CA . HIS A 1 118 ? 8.461 -1.584 -2.793 1.00 95.31 118 HIS A CA 1
ATOM 920 C C . HIS A 1 118 ? 9.215 -0.479 -2.051 1.00 95.31 118 HIS A C 1
ATOM 922 O O . HIS A 1 118 ? 8.586 0.486 -1.616 1.00 95.31 118 HIS A O 1
ATOM 928 N N . LYS A 1 119 ? 10.537 -0.625 -1.875 1.00 92.38 119 LYS A N 1
ATOM 929 C CA . LYS A 1 119 ? 11.310 0.199 -0.925 1.00 92.38 119 LYS A CA 1
ATOM 930 C C . LYS A 1 119 ? 12.731 0.578 -1.342 1.00 92.38 119 LYS A C 1
ATOM 932 O O . LYS A 1 119 ? 13.291 1.453 -0.685 1.00 92.38 119 LYS A O 1
ATOM 937 N N . LEU A 1 120 ? 13.340 -0.101 -2.320 1.00 88.56 120 LEU A N 1
ATOM 938 C CA . LEU A 1 120 ? 14.777 0.078 -2.585 1.00 88.56 120 LEU A CA 1
ATOM 939 C C . LEU A 1 120 ? 15.079 1.340 -3.395 1.00 88.56 120 LEU A C 1
ATOM 941 O O . LEU A 1 120 ? 16.088 1.986 -3.137 1.00 88.56 120 LEU A O 1
ATOM 945 N N . GLU A 1 121 ? 14.199 1.698 -4.330 1.00 94.56 121 GLU A N 1
ATOM 946 C CA . GLU A 1 121 ? 14.465 2.763 -5.300 1.00 94.56 121 GLU A CA 1
ATOM 947 C C . GLU A 1 121 ? 13.675 4.047 -5.015 1.00 94.56 121 GLU A C 1
ATOM 949 O O . GLU A 1 121 ? 12.677 4.050 -4.287 1.00 94.56 121 GLU A O 1
ATOM 954 N N . SER A 1 122 ? 14.103 5.164 -5.606 1.00 93.69 122 SER A N 1
ATOM 955 C CA . SER A 1 122 ? 13.467 6.480 -5.423 1.00 93.69 122 SER A CA 1
ATOM 956 C C . SER A 1 122 ? 12.045 6.560 -5.987 1.00 93.69 122 SER A C 1
ATOM 958 O O . SER A 1 122 ? 11.222 7.297 -5.451 1.00 93.69 122 SER A O 1
ATOM 960 N N . TYR A 1 123 ? 11.739 5.768 -7.016 1.00 93.94 123 TYR A N 1
ATOM 961 C CA . TYR A 1 123 ? 10.398 5.634 -7.596 1.00 93.94 123 TYR A CA 1
ATOM 962 C C . TYR A 1 123 ? 9.498 4.655 -6.820 1.00 93.94 123 TYR A C 1
ATOM 964 O O . TYR A 1 123 ? 8.366 4.386 -7.216 1.00 93.94 123 TYR A O 1
ATOM 972 N N . SER A 1 124 ? 10.001 4.062 -5.736 1.00 95.00 124 SER A N 1
ATOM 973 C CA . SER A 1 124 ? 9.267 3.050 -4.980 1.00 95.00 124 SER A CA 1
ATOM 974 C C . SER A 1 124 ? 8.099 3.636 -4.190 1.00 95.00 124 SER A C 1
ATOM 976 O O . SER A 1 124 ? 8.091 4.810 -3.827 1.00 95.00 124 SER A O 1
ATOM 978 N N . LEU A 1 125 ? 7.135 2.790 -3.826 1.00 95.50 125 LEU A N 1
ATOM 979 C CA . LEU A 1 125 ? 5.940 3.174 -3.065 1.00 95.50 125 LEU A CA 1
ATOM 980 C C . LEU A 1 125 ? 6.246 3.830 -1.707 1.00 95.50 125 LEU A C 1
ATOM 982 O O . LEU A 1 125 ? 5.439 4.615 -1.199 1.00 95.50 125 LEU A O 1
ATOM 986 N N . HIS A 1 126 ? 7.394 3.521 -1.094 1.00 93.81 126 HIS A N 1
ATOM 987 C CA . HIS A 1 126 ? 7.812 4.179 0.151 1.00 93.81 126 HIS A CA 1
ATOM 988 C C . HIS A 1 126 ? 8.448 5.555 -0.074 1.00 93.81 126 HIS A C 1
ATOM 990 O O . HIS A 1 126 ? 8.329 6.408 0.810 1.00 93.81 126 HIS A O 1
ATOM 996 N N . GLN A 1 127 ? 9.071 5.787 -1.232 1.00 94.31 127 GLN A N 1
ATOM 997 C CA . GLN A 1 127 ? 9.829 7.008 -1.525 1.00 94.31 127 GLN A CA 1
ATOM 998 C C . GLN A 1 127 ? 9.011 8.024 -2.336 1.00 94.31 127 GLN A C 1
ATOM 1000 O O . GLN A 1 127 ? 8.944 9.196 -1.961 1.00 94.31 127 GLN A O 1
ATOM 1005 N N . ASP A 1 128 ? 8.316 7.578 -3.381 1.00 96.56 128 ASP A N 1
ATOM 1006 C CA . ASP A 1 128 ? 7.525 8.430 -4.263 1.00 96.56 128 ASP A CA 1
ATOM 1007 C C . ASP A 1 128 ? 6.173 8.791 -3.621 1.00 96.56 128 ASP A C 1
ATOM 1009 O O . ASP A 1 128 ? 5.288 7.959 -3.384 1.00 96.56 128 ASP A O 1
ATOM 1013 N N . ILE A 1 129 ? 6.013 10.076 -3.301 1.00 95.25 129 ILE A N 1
ATOM 1014 C CA . ILE A 1 129 ? 4.806 10.611 -2.665 1.00 95.25 129 ILE A CA 1
ATOM 1015 C C . ILE A 1 129 ? 3.610 10.575 -3.620 1.00 95.25 129 ILE A C 1
ATOM 1017 O O . ILE A 1 129 ? 2.493 10.302 -3.166 1.00 95.25 129 ILE A O 1
ATOM 1021 N N . GLU A 1 130 ? 3.822 10.853 -4.904 1.00 96.75 130 GLU A N 1
ATOM 1022 C CA . GLU A 1 130 ? 2.763 10.899 -5.904 1.00 96.75 130 GLU A CA 1
ATOM 1023 C C . GLU A 1 130 ? 2.232 9.495 -6.178 1.00 96.75 130 GLU A C 1
ATOM 1025 O O . GLU A 1 130 ? 1.023 9.272 -6.053 1.00 96.75 130 GLU A O 1
ATOM 1030 N N . LEU A 1 131 ? 3.125 8.530 -6.414 1.00 96.62 131 LEU A N 1
ATOM 1031 C CA . LEU A 1 131 ? 2.758 7.127 -6.612 1.00 96.62 131 LEU A CA 1
ATOM 1032 C C . LEU A 1 131 ? 2.024 6.563 -5.388 1.00 96.62 131 LEU A C 1
ATOM 1034 O O . LEU A 1 131 ? 0.966 5.940 -5.503 1.00 96.62 131 LEU A O 1
ATOM 1038 N N . LYS A 1 132 ? 2.531 6.840 -4.184 1.00 96.12 132 LYS A N 1
ATOM 1039 C CA . LYS A 1 132 ? 1.874 6.447 -2.932 1.00 96.12 132 LYS A CA 1
ATOM 1040 C C . LYS A 1 132 ? 0.468 7.034 -2.808 1.00 96.12 132 LYS A C 1
ATOM 1042 O O . LYS A 1 132 ? -0.461 6.331 -2.411 1.00 96.12 132 LYS A O 1
ATOM 1047 N N . ASN A 1 133 ? 0.290 8.322 -3.102 1.00 97.25 133 ASN A N 1
ATOM 1048 C CA . ASN A 1 133 ? -1.018 8.975 -3.005 1.00 97.25 133 ASN A CA 1
ATOM 1049 C C . ASN A 1 133 ? -1.969 8.534 -4.125 1.00 97.25 133 ASN A C 1
ATOM 1051 O O . ASN A 1 133 ? -3.176 8.465 -3.903 1.00 97.25 133 ASN A O 1
ATOM 1055 N N . TYR A 1 134 ? -1.456 8.195 -5.308 1.00 97.75 134 TYR A N 1
ATOM 1056 C CA . TYR A 1 134 ? -2.235 7.579 -6.380 1.00 97.75 134 TYR A CA 1
ATOM 1057 C C . TYR A 1 134 ? -2.910 6.286 -5.904 1.00 97.75 134 TYR A C 1
ATOM 1059 O O . TYR A 1 134 ? -4.134 6.174 -5.981 1.00 97.75 134 TYR A O 1
ATOM 1067 N N . TRP A 1 135 ? -2.155 5.360 -5.306 1.00 98.12 135 TRP A N 1
ATOM 1068 C CA . TRP A 1 135 ? -2.722 4.099 -4.813 1.00 98.12 135 TRP A CA 1
ATOM 1069 C C . TRP A 1 135 ? -3.687 4.283 -3.641 1.00 98.12 135 TRP A C 1
ATOM 1071 O O . TRP A 1 135 ? -4.703 3.596 -3.559 1.00 98.12 135 TRP A O 1
ATOM 1081 N N . LYS A 1 136 ? -3.453 5.270 -2.771 1.00 98.19 136 LYS A N 1
ATOM 1082 C CA . LYS A 1 136 ? -4.410 5.605 -1.702 1.00 98.19 136 LYS A CA 1
ATOM 1083 C C . LYS A 1 136 ? -5.745 6.108 -2.247 1.00 98.19 136 LYS A C 1
ATOM 1085 O O . LYS A 1 136 ? -6.787 5.666 -1.766 1.00 98.19 136 LYS A O 1
ATOM 1090 N N . ARG A 1 137 ? -5.713 6.940 -3.293 1.00 98.56 137 ARG A N 1
ATOM 1091 C CA . ARG A 1 137 ? -6.913 7.407 -4.011 1.00 98.56 137 ARG A CA 1
ATOM 1092 C C . ARG A 1 137 ? -7.647 6.280 -4.724 1.00 98.56 137 ARG A C 1
ATOM 1094 O O . ARG A 1 137 ? -8.878 6.264 -4.731 1.00 98.56 137 ARG A O 1
ATOM 1101 N N . LYS A 1 138 ? -6.924 5.282 -5.237 1.00 98.50 138 LYS A N 1
ATOM 1102 C CA . LYS A 1 138 ? -7.536 4.052 -5.761 1.00 98.50 138 LYS A CA 1
ATOM 1103 C C . LYS A 1 138 ? -8.277 3.267 -4.674 1.00 98.50 138 LYS A C 1
ATOM 1105 O O . LYS A 1 138 ? -9.421 2.890 -4.904 1.00 98.50 138 LYS A O 1
ATOM 1110 N N . CYS A 1 139 ? -7.711 3.116 -3.473 1.00 98.50 139 CYS A N 1
ATOM 1111 C CA . CYS A 1 139 ? -8.428 2.501 -2.345 1.00 98.50 139 CYS A CA 1
ATOM 1112 C C . CYS A 1 139 ? -9.682 3.285 -1.938 1.00 98.50 139 CYS A C 1
ATOM 1114 O O . CYS A 1 139 ? -10.700 2.689 -1.608 1.00 98.50 139 CYS A O 1
ATOM 1116 N N . GLN A 1 140 ? -9.615 4.618 -1.952 1.00 98.56 140 GLN A N 1
ATOM 1117 C CA . GLN A 1 140 ? -10.762 5.475 -1.640 1.00 98.56 140 GLN A CA 1
ATOM 1118 C C . GLN A 1 140 ? -11.881 5.339 -2.674 1.00 98.56 140 GLN A C 1
ATOM 1120 O O . GLN A 1 140 ? -13.047 5.293 -2.301 1.00 98.56 140 GLN A O 1
ATOM 1125 N N . THR A 1 141 ? -11.520 5.240 -3.955 1.00 98.56 141 THR A N 1
ATOM 1126 C CA . THR A 1 141 ? -12.475 4.993 -5.044 1.00 98.56 141 THR A CA 1
ATOM 1127 C C . THR A 1 141 ? -13.163 3.645 -4.838 1.00 98.56 141 THR A C 1
ATOM 1129 O O . THR A 1 141 ? -14.383 3.595 -4.722 1.00 98.56 141 THR A O 1
ATOM 1132 N N . TYR A 1 142 ? -12.376 2.581 -4.636 1.00 98.62 142 TYR A N 1
ATOM 1133 C CA . TYR A 1 142 ? -12.908 1.247 -4.350 1.00 98.62 142 TYR A CA 1
ATOM 1134 C C . TYR A 1 142 ? -13.816 1.234 -3.113 1.00 98.62 142 TYR A C 1
ATOM 1136 O O . TYR A 1 142 ? -14.860 0.586 -3.116 1.00 98.62 142 TYR A O 1
ATOM 1144 N N . TRP A 1 143 ? -13.439 1.956 -2.054 1.00 98.69 143 TRP A N 1
ATOM 1145 C CA . TRP A 1 143 ? -14.239 2.054 -0.836 1.00 98.69 143 TRP A CA 1
ATOM 1146 C C . TRP A 1 143 ? -15.626 2.635 -1.103 1.00 98.69 143 TRP A C 1
ATOM 1148 O O . TRP A 1 143 ? -16.609 2.064 -0.639 1.00 98.69 143 TRP A O 1
ATOM 1158 N N . LEU A 1 144 ? -15.703 3.739 -1.850 1.00 98.44 144 LEU A N 1
ATOM 1159 C CA . LEU A 1 144 ? -16.976 4.384 -2.181 1.00 98.44 144 LEU A CA 1
ATOM 1160 C C . LEU A 1 144 ? -17.869 3.496 -3.049 1.00 98.44 144 LEU A C 1
ATOM 1162 O O . LEU A 1 144 ? -19.085 3.517 -2.898 1.00 98.44 144 LEU A O 1
ATOM 1166 N N . GLU A 1 145 ? -17.267 2.723 -3.947 1.00 98.38 145 GLU A N 1
ATOM 1167 C CA . GLU A 1 145 ? -17.993 1.859 -4.878 1.00 98.38 145 GLU A CA 1
ATOM 1168 C C . GLU A 1 145 ? -18.472 0.550 -4.234 1.00 98.38 145 GLU A C 1
ATOM 1170 O O . GLU A 1 145 ? -19.492 0.010 -4.652 1.00 98.38 145 GLU A O 1
ATOM 1175 N N . ASN A 1 146 ? -17.755 0.031 -3.226 1.00 98.12 146 ASN A N 1
ATOM 1176 C CA . ASN A 1 146 ? -17.935 -1.356 -2.774 1.00 98.12 146 ASN A CA 1
ATOM 1177 C C . ASN A 1 146 ? -18.128 -1.536 -1.263 1.00 98.12 146 ASN A C 1
ATOM 1179 O O . ASN A 1 146 ? -18.545 -2.612 -0.839 1.00 98.12 146 ASN A O 1
ATOM 1183 N N . ILE A 1 147 ? -17.766 -0.553 -0.432 1.00 97.38 147 ILE A N 1
ATOM 1184 C CA . ILE A 1 147 ? -17.693 -0.741 1.027 1.00 97.38 147 ILE A CA 1
ATOM 1185 C C . ILE A 1 147 ? -18.613 0.221 1.774 1.00 97.38 147 ILE A C 1
ATOM 1187 O O . ILE A 1 147 ? -19.401 -0.230 2.602 1.00 97.38 147 ILE A O 1
ATOM 1191 N N . GLY A 1 148 ? -18.499 1.527 1.540 1.00 97.38 148 GLY A N 1
ATOM 1192 C CA . GLY A 1 148 ? -19.196 2.505 2.368 1.00 97.38 148 GLY A CA 1
ATOM 1193 C C . GLY A 1 148 ? -18.891 3.953 2.015 1.00 97.38 148 GLY A C 1
ATOM 1194 O O . GLY A 1 148 ? -18.398 4.266 0.934 1.00 97.38 148 GLY A O 1
ATOM 1195 N N . THR A 1 149 ? -19.165 4.868 2.941 1.00 98.50 149 THR A N 1
ATOM 1196 C CA . THR A 1 149 ? -19.065 6.313 2.679 1.00 98.50 149 THR A CA 1
ATOM 1197 C C . THR A 1 149 ? -17.679 6.886 2.984 1.00 98.50 149 THR A C 1
ATOM 1199 O O . THR A 1 149 ? -16.833 6.263 3.635 1.00 98.50 149 THR A O 1
ATOM 1202 N N . LYS A 1 150 ? -17.438 8.127 2.544 1.00 98.25 150 LYS A N 1
ATOM 1203 C CA . LYS A 1 150 ? -16.211 8.882 2.837 1.00 98.25 150 LYS A CA 1
ATOM 1204 C C . LYS A 1 150 ? -15.975 9.041 4.343 1.00 98.25 150 LYS A C 1
ATOM 1206 O O . LYS A 1 150 ? -14.837 8.955 4.804 1.00 98.25 150 LYS A O 1
ATOM 1211 N N . GLU A 1 151 ? -17.033 9.267 5.110 1.00 98.44 151 GLU A N 1
ATOM 1212 C CA . GLU A 1 151 ? -16.982 9.465 6.559 1.00 98.44 151 GLU A CA 1
ATOM 1213 C C . GLU A 1 151 ? -16.527 8.183 7.265 1.00 98.44 151 GLU A C 1
ATOM 1215 O O . GLU A 1 151 ? -15.687 8.229 8.166 1.00 98.44 151 GLU A O 1
ATOM 1220 N N . GLU A 1 152 ? -17.015 7.027 6.812 1.00 98.38 152 GLU A N 1
ATOM 1221 C CA . GLU A 1 152 ? -16.599 5.721 7.323 1.00 98.38 152 GLU A CA 1
ATOM 1222 C C . GLU A 1 152 ? -15.141 5.419 6.972 1.00 98.38 152 GLU A C 1
ATOM 1224 O O . GLU A 1 152 ? -14.387 4.948 7.828 1.00 98.38 152 GLU A O 1
ATOM 1229 N N . PHE A 1 153 ? -14.704 5.771 5.757 1.00 98.50 153 PHE A N 1
ATOM 1230 C CA . PHE A 1 153 ? -13.298 5.658 5.376 1.00 98.50 153 PHE A CA 1
ATOM 1231 C C . PHE A 1 153 ? -12.406 6.483 6.310 1.00 98.50 153 PHE A C 1
ATOM 1233 O O . PHE A 1 153 ? -11.414 5.978 6.838 1.00 98.50 153 PHE A O 1
ATOM 1240 N N . ILE A 1 154 ? -12.769 7.745 6.561 1.00 98.19 154 ILE A N 1
ATOM 1241 C CA . ILE A 1 154 ? -12.025 8.628 7.470 1.00 98.19 154 ILE A CA 1
ATOM 1242 C C . ILE A 1 154 ? -12.028 8.061 8.893 1.00 98.19 154 ILE A C 1
ATOM 1244 O O . ILE A 1 154 ? -10.994 8.094 9.555 1.00 98.19 154 ILE A O 1
ATOM 1248 N N . LYS A 1 155 ? -13.138 7.476 9.357 1.00 98.25 155 LYS A N 1
ATOM 1249 C CA . LYS A 1 155 ? -13.212 6.820 10.671 1.00 98.25 155 LYS A CA 1
ATOM 1250 C C . LYS A 1 155 ? -12.246 5.635 10.790 1.00 98.25 155 LYS A C 1
ATOM 1252 O O . LYS A 1 155 ? -11.690 5.413 11.863 1.00 98.25 155 LYS A O 1
ATOM 1257 N N . VAL A 1 156 ? -12.035 4.884 9.709 1.00 97.50 156 VAL A N 1
ATOM 1258 C CA . VAL A 1 156 ? -11.152 3.706 9.686 1.00 97.50 156 VAL A CA 1
ATOM 1259 C C . VAL A 1 156 ? -9.681 4.080 9.479 1.00 97.50 156 VAL A C 1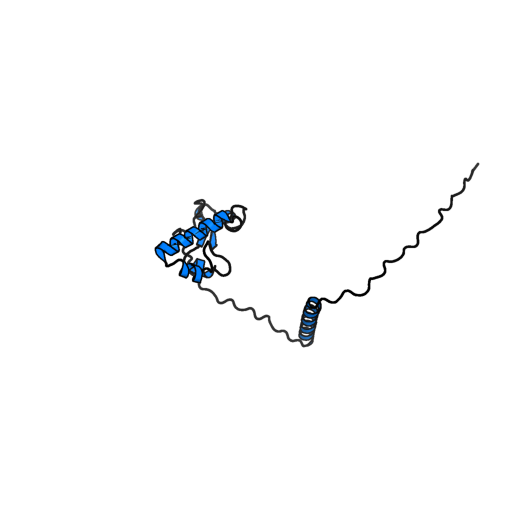
ATOM 1261 O O . VAL A 1 156 ? -8.816 3.554 10.177 1.00 97.50 156 VAL A O 1
ATOM 1264 N N . PHE A 1 157 ? -9.381 4.963 8.524 1.00 97.25 157 PHE A N 1
ATOM 1265 C CA . PHE A 1 157 ? -8.010 5.270 8.091 1.00 97.25 157 PHE A CA 1
ATOM 1266 C C . PHE A 1 157 ? -7.463 6.597 8.632 1.00 97.25 157 PHE A C 1
ATOM 1268 O O . PHE A 1 157 ? -6.264 6.865 8.512 1.00 97.25 157 PHE A O 1
ATOM 1275 N N . GLY A 1 158 ? -8.317 7.413 9.246 1.00 97.50 158 GLY A N 1
ATOM 1276 C CA . GLY A 1 158 ? -7.980 8.657 9.936 1.00 97.50 158 GLY A CA 1
ATOM 1277 C C . GLY A 1 158 ? -7.979 9.908 9.057 1.00 97.50 158 GLY A C 1
ATOM 1278 O O . GLY A 1 158 ? -7.980 11.011 9.596 1.00 97.50 158 GLY A O 1
ATOM 1279 N N . LYS A 1 159 ? -7.965 9.777 7.724 1.00 96.19 159 LYS A N 1
ATOM 1280 C CA . LYS A 1 159 ? -8.040 10.919 6.800 1.00 96.19 159 LYS A CA 1
ATOM 1281 C C . LYS A 1 159 ? -8.434 10.517 5.381 1.00 96.19 159 LYS A C 1
ATOM 1283 O O . LYS A 1 159 ? -8.477 9.338 5.050 1.00 96.19 159 LYS A O 1
ATOM 1288 N N . TRP A 1 160 ? -8.672 11.530 4.554 1.00 96.69 160 TRP A N 1
ATOM 1289 C CA . TRP A 1 160 ? -8.883 11.430 3.113 1.00 96.69 160 TRP A CA 1
ATOM 1290 C C . TRP A 1 160 ? -7.616 11.912 2.381 1.00 96.69 160 TRP A C 1
ATOM 1292 O O . TRP A 1 160 ? -7.036 12.925 2.778 1.00 96.69 160 TRP A O 1
ATOM 1302 N N . TRP A 1 161 ? -7.162 11.162 1.379 1.00 94.88 161 TRP A N 1
ATOM 1303 C CA . TRP A 1 161 ? -6.088 11.501 0.436 1.00 94.88 161 TRP A CA 1
ATOM 1304 C C . TRP A 1 161 ? -6.628 11.996 -0.907 1.00 94.88 161 TRP A C 1
ATOM 1306 O O . TRP A 1 161 ? -7.827 11.760 -1.188 1.00 94.88 161 TRP A O 1
#

pLDDT: mean 80.79, std 19.75, range [44.28, 98.69]

Foldseek 3Di:
DDDDDDDDDDDDDPDDDDDDDDPDDDDDVVVVVVVVVVVVVVVCVVVVPPPPPPPPPPPPDPPDPAAAPQDRDLQAASVPRDGVVNVFQWDKAQLQDDPCSVVSRVLRLIGTHGPCLDPVDCNHCVNDPVNSLVSLVVVVVCCVVPPDDPVVVCVRRVDHD

Sequence (161 aa):
MLRKTPLRAKTGLKTYKPLQAKTGLKSNSSLRAKQSLRDSYAAKIKSGEKSKPKVSNKAYKPSYKYFSVFTDDLNTCLITGDTKEAGAAIEIHHIFGAANKANSEKYGFIMPVRNDWHKLESYSLHQDIELKNYWKRKCQTYWLENIGTKEEFIKVFGKWW